Protein AF-A0A8G2BUP5-F1 (afdb_monomer_lite)

Radius of gyration: 12.75 Å; chains: 1; bounding box: 28×28×31 Å

Secondary structure (DSSP, 8-state):
-HHHHHHHHHHHHHGGG--GGG-SSHHHHHHHHT--HHHHHHHTTS-HHHHHHHHTTS-HHHHHHHHHHHHHHHHTSSS--HHHHHHHHHHHHHTT----HHHHHTT-

pLDDT: mean 86.07, std 10.76, range [40.16, 95.0]

Foldseek 3Di:
DLLLLLVVVLDVVQDPLFDLVPQPLSVVLCVVVVDDPVNNVVSVPPDNVVSLQVLLPDDPVNLVSSLSSSLRRQVSRPDRDPVSQVVSVVSCVSNVHPDHNVVVVVVD

Organism: NCBI:txid871327

Sequence (108 aa):
MAICRILLDVVNEVGEDVSLIRSRHYPALQEKAQLTDGDFYAASQVTVLASITLVKDIHYKLKMLMGLTVFELYSQCKQVTLQQRVTFGILMNAIDWPISFSEISTLS

Structure (mmCIF, N/CA/C/O backbone):
data_AF-A0A8G2BUP5-F1
#
_entry.id   AF-A0A8G2BUP5-F1
#
loop_
_atom_site.group_PDB
_atom_site.id
_atom_site.type_symbol
_atom_site.label_atom_id
_atom_site.label_alt_id
_atom_site.label_comp_id
_atom_site.label_asym_id
_atom_site.label_entity_id
_atom_site.label_seq_id
_atom_site.pdbx_PDB_ins_code
_atom_site.Cartn_x
_atom_site.Cartn_y
_atom_site.Cartn_z
_atom_site.occupancy
_atom_site.B_iso_or_equiv
_atom_site.auth_seq_id
_atom_site.auth_comp_id
_atom_site.auth_asym_id
_atom_site.auth_atom_id
_atom_site.pdbx_PDB_model_num
ATOM 1 N N . MET A 1 1 ? 4.982 3.558 -10.514 1.00 83.81 1 MET A N 1
ATOM 2 C CA . MET A 1 1 ? 3.546 3.588 -10.916 1.00 83.81 1 MET A CA 1
ATOM 3 C C . MET A 1 1 ? 2.584 2.782 -10.032 1.00 83.81 1 MET A C 1
ATOM 5 O O . MET A 1 1 ? 1.953 3.388 -9.178 1.00 83.81 1 MET A O 1
ATOM 9 N N . ALA A 1 2 ? 2.434 1.457 -10.192 1.00 91.56 2 ALA A N 1
ATOM 10 C CA . ALA A 1 2 ? 1.370 0.697 -9.504 1.00 91.56 2 ALA A CA 1
ATOM 11 C C . ALA A 1 2 ? 1.492 0.704 -7.964 1.00 91.56 2 ALA A C 1
ATOM 13 O O . ALA A 1 2 ? 0.508 0.926 -7.263 1.00 91.56 2 ALA A O 1
ATOM 14 N N . ILE A 1 3 ? 2.719 0.562 -7.446 1.00 92.94 3 ILE A N 1
ATOM 15 C CA . ILE A 1 3 ? 3.020 0.678 -6.007 1.00 92.94 3 ILE A CA 1
ATOM 16 C C . ILE A 1 3 ? 2.599 2.059 -5.480 1.00 92.94 3 ILE A C 1
ATOM 18 O O . ILE A 1 3 ? 1.890 2.144 -4.483 1.00 92.94 3 ILE A O 1
ATOM 22 N N . CYS A 1 4 ? 2.967 3.141 -6.178 1.00 94.19 4 CYS A N 1
ATOM 23 C CA . CYS A 1 4 ? 2.597 4.506 -5.793 1.00 94.19 4 CYS A CA 1
ATOM 24 C C . CYS A 1 4 ? 1.082 4.693 -5.722 1.00 94.19 4 CYS A C 1
ATOM 26 O O . CYS A 1 4 ? 0.604 5.339 -4.797 1.00 94.19 4 CYS A O 1
ATOM 28 N N . ARG A 1 5 ? 0.312 4.108 -6.652 1.00 95.00 5 ARG A N 1
ATOM 29 C CA . ARG A 1 5 ? -1.151 4.229 -6.622 1.00 95.00 5 ARG A CA 1
ATOM 30 C C . ARG A 1 5 ? -1.751 3.570 -5.384 1.00 95.00 5 ARG A C 1
ATOM 32 O O . ARG A 1 5 ? -2.642 4.153 -4.779 1.00 95.00 5 ARG A O 1
ATOM 39 N N . ILE A 1 6 ? -1.261 2.389 -5.010 1.00 94.31 6 ILE A N 1
ATOM 40 C CA . ILE A 1 6 ? -1.711 1.684 -3.802 1.00 94.31 6 ILE A CA 1
ATOM 41 C C . ILE A 1 6 ? -1.357 2.496 -2.555 1.00 94.31 6 ILE A C 1
ATOM 43 O O . ILE A 1 6 ? -2.215 2.713 -1.707 1.00 94.31 6 ILE A O 1
ATOM 47 N N . LEU A 1 7 ? -0.122 3.002 -2.467 1.00 93.69 7 LEU A N 1
ATOM 48 C CA . LEU A 1 7 ? 0.306 3.830 -1.338 1.00 93.69 7 LEU A CA 1
ATOM 49 C C . LEU A 1 7 ? -0.519 5.120 -1.222 1.00 93.69 7 LEU A C 1
ATOM 51 O O . LEU A 1 7 ? -0.906 5.483 -0.118 1.00 93.69 7 LEU A O 1
ATOM 55 N N . LEU A 1 8 ? -0.826 5.786 -2.341 1.00 92.94 8 LEU A N 1
ATOM 56 C CA . LEU A 1 8 ? -1.693 6.970 -2.352 1.00 92.94 8 LEU A CA 1
ATOM 57 C C . LEU A 1 8 ? -3.100 6.657 -1.861 1.00 92.94 8 LEU A C 1
ATOM 59 O O . LEU A 1 8 ? -3.664 7.444 -1.112 1.00 92.94 8 LEU A O 1
ATOM 63 N N . ASP A 1 9 ? -3.669 5.533 -2.287 1.00 92.50 9 ASP A N 1
ATOM 64 C CA . ASP A 1 9 ? -5.018 5.138 -1.888 1.00 92.50 9 ASP A CA 1
ATOM 65 C C . ASP A 1 9 ? -5.105 4.900 -0.380 1.00 92.50 9 ASP A C 1
ATOM 67 O O . ASP A 1 9 ? -5.976 5.458 0.282 1.00 92.50 9 ASP A O 1
ATOM 71 N N . VAL A 1 10 ? -4.124 4.179 0.171 1.00 91.31 10 VAL A N 1
ATOM 72 C CA . VAL A 1 10 ? -4.016 3.942 1.614 1.00 91.31 10 VAL A CA 1
ATOM 73 C C . VAL A 1 10 ? -3.838 5.256 2.366 1.00 91.31 10 VAL A C 1
ATOM 75 O O . VAL A 1 10 ? -4.562 5.489 3.325 1.00 91.31 10 VAL A O 1
ATOM 78 N N . VAL A 1 11 ? -2.923 6.134 1.933 1.00 90.50 11 VAL A N 1
ATOM 79 C CA . VAL A 1 11 ? -2.691 7.442 2.578 1.00 90.50 11 VAL A CA 1
ATOM 80 C C . VAL A 1 11 ? -3.948 8.319 2.543 1.00 90.50 11 VAL A C 1
ATOM 82 O O . VAL A 1 11 ? -4.285 8.947 3.543 1.00 90.50 11 VAL A O 1
ATOM 85 N N . ASN A 1 12 ? -4.679 8.325 1.428 1.00 89.44 12 ASN A N 1
ATOM 86 C CA . ASN A 1 12 ? -5.934 9.067 1.312 1.00 89.44 12 ASN A CA 1
ATOM 87 C C . ASN A 1 12 ? -7.046 8.482 2.200 1.00 89.44 12 ASN A C 1
ATOM 89 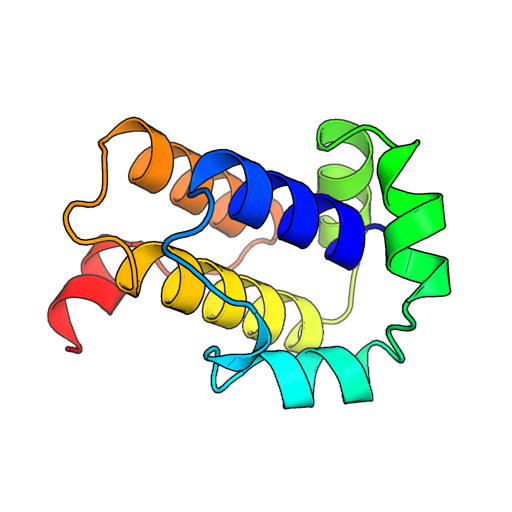O O . ASN A 1 12 ? -7.864 9.240 2.713 1.00 89.44 12 ASN A O 1
ATOM 93 N N . GLU A 1 13 ? -7.082 7.159 2.395 1.00 88.38 13 GLU A N 1
ATOM 94 C CA . GLU A 1 13 ? -8.033 6.492 3.295 1.00 88.38 13 GLU A CA 1
ATOM 95 C C . GLU A 1 13 ? -7.767 6.837 4.770 1.00 88.38 13 GLU A C 1
ATOM 97 O O . GLU A 1 13 ? -8.709 7.043 5.535 1.00 88.38 13 GLU A O 1
ATOM 102 N N . VAL A 1 14 ? -6.497 6.893 5.186 1.00 84.19 14 VAL A N 1
ATOM 103 C CA . VAL A 1 14 ? -6.110 7.142 6.589 1.00 84.19 14 VAL A CA 1
ATOM 104 C C . VAL A 1 14 ? -6.048 8.628 6.965 1.00 84.19 14 VAL A C 1
ATOM 106 O O . VAL A 1 14 ? -6.131 8.952 8.149 1.00 84.19 14 VAL A O 1
ATOM 109 N N . GLY A 1 15 ? -5.936 9.526 5.983 1.00 79.25 15 GLY A N 1
ATOM 110 C CA . GLY A 1 15 ? -5.932 10.976 6.185 1.00 79.25 15 GLY A CA 1
ATOM 111 C C . GLY A 1 15 ? -4.634 11.539 6.781 1.00 79.25 15 GLY A C 1
ATOM 112 O O . GLY A 1 15 ? -3.586 10.895 6.781 1.00 79.25 15 GLY A O 1
ATOM 113 N N . GLU A 1 16 ? -4.703 12.774 7.289 1.00 73.06 16 GLU A N 1
ATOM 114 C CA . GLU A 1 16 ? -3.539 13.573 7.730 1.00 73.06 16 GLU A CA 1
ATOM 115 C C . GLU A 1 16 ? -2.776 12.996 8.938 1.00 73.06 16 GLU A C 1
ATOM 117 O O . GLU A 1 16 ? -1.646 13.402 9.213 1.00 73.06 16 GLU A O 1
ATOM 122 N N . ASP A 1 17 ? -3.362 12.034 9.655 1.00 65.94 17 ASP A N 1
ATOM 123 C CA . ASP A 1 17 ? -2.766 11.437 10.857 1.00 65.94 17 ASP A CA 1
ATOM 124 C C . ASP A 1 17 ? -1.577 10.504 10.551 1.00 65.94 17 ASP A C 1
ATOM 126 O O . ASP A 1 17 ? -0.789 10.176 11.447 1.00 65.94 17 ASP A O 1
ATOM 130 N N . VAL A 1 18 ? -1.415 10.080 9.295 1.00 78.56 18 VAL A N 1
ATOM 131 C CA . VAL A 1 18 ? -0.435 9.067 8.891 1.00 78.56 18 VAL A CA 1
ATOM 132 C C . VAL A 1 18 ? 0.514 9.625 7.838 1.00 78.56 18 VAL A C 1
ATOM 134 O O . VAL A 1 18 ? 0.120 10.327 6.912 1.00 78.56 18 VAL A O 1
ATOM 137 N N . SER A 1 19 ? 1.799 9.280 7.952 1.00 81.88 19 SER A N 1
ATOM 138 C CA . SER A 1 19 ? 2.817 9.720 6.998 1.00 81.88 19 SER A CA 1
ATOM 139 C C . SER A 1 19 ? 3.648 8.551 6.482 1.00 81.88 19 SER A C 1
ATOM 141 O O . SER A 1 19 ? 4.185 7.762 7.262 1.00 81.88 19 SER A O 1
ATOM 143 N N . LEU A 1 20 ? 3.837 8.495 5.159 1.00 82.50 20 LEU A N 1
ATOM 144 C CA . LEU A 1 20 ? 4.776 7.576 4.500 1.00 82.50 20 LEU A CA 1
ATOM 145 C C . LEU A 1 20 ? 6.203 7.726 5.035 1.00 82.50 20 LEU A C 1
ATOM 147 O O . LEU A 1 20 ? 6.919 6.741 5.160 1.00 82.50 20 LEU A O 1
ATOM 151 N N . ILE A 1 21 ? 6.600 8.937 5.425 1.00 79.88 21 ILE A N 1
ATOM 152 C CA . ILE A 1 21 ? 7.946 9.219 5.941 1.00 79.88 21 ILE A CA 1
ATOM 153 C C . ILE A 1 21 ? 8.160 8.572 7.321 1.00 79.88 21 ILE A C 1
ATOM 155 O O . ILE A 1 21 ? 9.290 8.284 7.705 1.00 79.88 21 ILE A O 1
ATOM 159 N N . ARG A 1 22 ? 7.081 8.300 8.069 1.00 81.94 22 ARG A N 1
ATOM 160 C CA . ARG A 1 22 ? 7.144 7.597 9.360 1.00 81.94 22 ARG A CA 1
ATOM 161 C C . ARG A 1 22 ? 7.228 6.073 9.212 1.00 81.94 22 ARG A C 1
ATOM 163 O O . ARG A 1 22 ? 7.527 5.400 10.196 1.00 81.94 22 ARG A O 1
ATOM 170 N N . SER A 1 23 ? 6.985 5.525 8.017 1.00 88.00 23 SER A N 1
ATOM 171 C CA . SER A 1 23 ? 7.177 4.097 7.740 1.00 88.00 23 SER A CA 1
ATOM 172 C C . SER A 1 23 ? 8.669 3.766 7.706 1.00 88.00 23 SER A C 1
ATOM 174 O O . SER A 1 23 ? 9.444 4.395 6.987 1.00 88.00 23 SER A O 1
ATOM 176 N N . ARG A 1 24 ? 9.080 2.738 8.457 1.00 89.19 24 ARG A N 1
ATOM 177 C CA . ARG A 1 24 ? 10.475 2.270 8.484 1.00 89.19 24 ARG A CA 1
ATOM 178 C C . ARG A 1 24 ? 10.839 1.543 7.193 1.00 89.19 24 ARG A C 1
ATOM 180 O O . ARG A 1 24 ? 12.002 1.536 6.798 1.00 89.19 24 ARG A O 1
ATOM 187 N N . HIS A 1 25 ? 9.850 0.941 6.534 1.00 91.94 25 HIS A N 1
ATOM 188 C CA . HIS A 1 25 ? 10.050 0.159 5.315 1.00 91.94 25 HIS A CA 1
ATOM 189 C C . HIS A 1 25 ? 9.910 0.986 4.033 1.00 91.94 25 HIS A C 1
ATOM 191 O O . HIS A 1 25 ? 10.437 0.578 2.994 1.00 91.94 25 HIS A O 1
ATOM 197 N N . TYR A 1 26 ? 9.268 2.159 4.095 1.00 92.69 26 TYR A N 1
ATOM 198 C CA . TYR A 1 26 ? 9.080 3.016 2.925 1.00 92.69 26 TYR A CA 1
ATOM 199 C C . TYR A 1 26 ? 10.397 3.458 2.261 1.00 92.69 26 TYR A C 1
ATOM 201 O O . TYR A 1 26 ? 10.482 3.311 1.044 1.00 92.69 26 TYR A O 1
ATOM 209 N N . PRO A 1 27 ? 11.461 3.887 2.976 1.00 92.81 27 PRO A N 1
ATOM 210 C CA . PRO A 1 27 ? 12.729 4.241 2.328 1.00 92.81 27 PRO A CA 1
ATOM 211 C C . PRO A 1 27 ? 13.342 3.085 1.523 1.00 92.81 27 PRO A C 1
ATOM 213 O O . PRO A 1 27 ? 13.790 3.272 0.395 1.00 92.81 27 PRO A O 1
ATOM 216 N N . ALA A 1 28 ? 13.292 1.861 2.059 1.00 93.62 28 ALA A N 1
ATOM 217 C CA . ALA A 1 28 ? 13.793 0.674 1.366 1.00 93.62 28 ALA A CA 1
ATOM 218 C C . ALA A 1 28 ? 12.925 0.297 0.152 1.00 93.62 28 ALA A C 1
ATOM 220 O O . ALA A 1 28 ? 13.442 -0.190 -0.856 1.00 93.62 28 ALA A O 1
ATOM 221 N N . LEU A 1 29 ? 11.607 0.505 0.239 1.00 93.44 29 LEU A N 1
ATOM 222 C CA . LEU A 1 29 ? 10.688 0.335 -0.885 1.00 93.44 29 LEU A CA 1
ATOM 223 C C . LEU A 1 29 ? 10.960 1.372 -1.979 1.00 93.44 29 LEU A C 1
ATOM 225 O O . LEU A 1 29 ? 11.069 1.003 -3.147 1.00 93.44 29 LEU A O 1
ATOM 229 N N . GLN A 1 30 ? 11.103 2.641 -1.594 1.00 93.62 30 GLN A N 1
ATOM 230 C CA . GLN A 1 30 ? 11.383 3.763 -2.482 1.00 93.62 30 GLN A CA 1
ATOM 231 C C . GLN A 1 30 ? 12.681 3.541 -3.254 1.00 93.62 30 GLN A C 1
ATOM 233 O O . GLN A 1 30 ? 12.676 3.628 -4.477 1.00 93.62 30 GLN A O 1
ATOM 238 N N . GLU A 1 31 ? 13.765 3.187 -2.562 1.00 93.38 31 GLU A N 1
ATOM 239 C CA . GLU A 1 31 ? 15.060 2.913 -3.187 1.00 93.38 31 GLU A CA 1
ATOM 240 C C . GLU A 1 31 ? 14.968 1.737 -4.171 1.00 93.38 31 GLU A C 1
ATOM 242 O O . GLU A 1 31 ? 15.412 1.826 -5.315 1.00 93.38 31 GLU A O 1
ATOM 247 N N . LYS A 1 32 ? 14.348 0.624 -3.757 1.00 93.31 32 LYS A N 1
ATOM 248 C CA . LYS A 1 32 ? 14.306 -0.597 -4.576 1.00 93.31 32 LYS A CA 1
ATOM 249 C C . LYS A 1 32 ? 13.392 -0.508 -5.779 1.00 93.31 32 LYS A C 1
ATOM 251 O O . LYS A 1 32 ? 13.695 -1.124 -6.798 1.00 93.31 32 LYS A O 1
ATOM 256 N N . ALA A 1 33 ? 12.274 0.191 -5.647 1.00 91.50 33 ALA A N 1
ATOM 257 C CA . ALA A 1 33 ? 11.361 0.428 -6.753 1.00 91.50 33 ALA A CA 1
ATOM 258 C C . ALA A 1 33 ? 11.692 1.719 -7.522 1.00 91.50 33 ALA A C 1
ATOM 260 O O . ALA A 1 33 ? 10.983 2.024 -8.475 1.00 91.50 33 ALA A O 1
ATOM 261 N N . GLN A 1 34 ? 12.755 2.439 -7.131 1.00 92.19 34 GLN A N 1
ATOM 262 C CA . GLN A 1 34 ? 13.188 3.713 -7.717 1.00 92.19 34 GLN A CA 1
ATOM 263 C C . GLN A 1 34 ? 12.040 4.731 -7.809 1.00 92.19 34 GLN A C 1
ATOM 265 O O . GLN A 1 34 ? 11.858 5.388 -8.829 1.00 92.19 34 GLN A O 1
ATOM 270 N N . LEU A 1 35 ? 11.231 4.823 -6.748 1.00 91.81 35 LEU A N 1
ATOM 271 C CA . LEU A 1 35 ? 10.028 5.654 -6.749 1.00 91.81 35 LEU A CA 1
ATOM 272 C C . LEU A 1 35 ? 10.391 7.136 -6.656 1.00 91.81 35 LEU A C 1
ATOM 274 O O . LEU A 1 35 ? 11.115 7.557 -5.749 1.00 91.81 35 LEU A O 1
ATOM 278 N N . THR A 1 36 ? 9.814 7.926 -7.554 1.00 91.50 36 THR A N 1
ATOM 279 C CA . THR A 1 36 ? 9.971 9.382 -7.605 1.00 91.50 36 THR A CA 1
ATOM 280 C C . THR A 1 36 ? 8.650 10.096 -7.330 1.00 91.50 36 THR A C 1
ATOM 282 O O . THR A 1 36 ? 7.576 9.519 -7.499 1.00 91.50 36 THR A O 1
ATOM 285 N N . ASP A 1 37 ? 8.694 11.383 -6.980 1.00 87.81 37 ASP A N 1
ATOM 286 C CA . ASP A 1 37 ? 7.476 12.200 -6.837 1.00 87.81 37 ASP A CA 1
ATOM 287 C C . ASP A 1 37 ? 6.662 12.256 -8.146 1.00 87.81 37 ASP A C 1
ATOM 289 O O . ASP A 1 37 ? 5.429 12.297 -8.129 1.00 87.81 37 ASP A O 1
ATOM 293 N N . GLY A 1 38 ? 7.340 12.168 -9.298 1.00 90.25 38 GLY A N 1
ATOM 294 C CA . GLY A 1 38 ? 6.702 12.061 -10.610 1.00 90.25 38 GLY A CA 1
ATOM 295 C C . GLY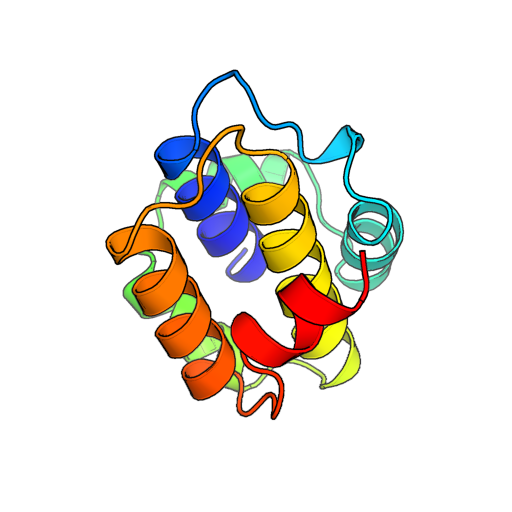 A 1 38 ? 5.873 10.783 -10.774 1.00 90.25 38 GLY A C 1
ATOM 296 O O . GLY A 1 38 ? 4.788 10.830 -11.356 1.00 90.25 38 GLY A O 1
ATOM 297 N N . ASP A 1 39 ? 6.323 9.658 -10.204 1.00 91.81 39 ASP A N 1
ATOM 298 C CA . ASP A 1 39 ? 5.554 8.409 -10.196 1.00 91.81 39 ASP A CA 1
ATOM 299 C C . ASP A 1 39 ? 4.267 8.538 -9.386 1.00 91.81 39 ASP A C 1
ATOM 301 O O . ASP A 1 39 ? 3.236 7.995 -9.782 1.00 91.81 39 ASP A O 1
ATOM 305 N N . PHE A 1 40 ? 4.311 9.251 -8.257 1.00 89.88 40 PHE A N 1
ATOM 306 C CA . PHE A 1 40 ? 3.127 9.524 -7.444 1.00 89.88 40 PHE A CA 1
ATOM 307 C C . PHE A 1 40 ? 2.134 10.409 -8.198 1.00 89.88 40 PHE A C 1
ATOM 309 O O . PHE A 1 40 ? 0.943 10.090 -8.251 1.00 89.88 40 PHE A O 1
ATOM 316 N N . TYR A 1 41 ? 2.617 11.462 -8.861 1.00 90.44 41 TYR A N 1
ATOM 317 C CA . TYR A 1 41 ? 1.770 12.313 -9.692 1.00 90.44 41 TYR A CA 1
ATOM 318 C C . TYR A 1 41 ? 1.086 11.518 -10.808 1.00 90.44 41 TYR A C 1
ATOM 320 O O . TYR A 1 41 ? -0.139 11.540 -10.925 1.00 90.44 41 TYR A O 1
ATOM 328 N N . ALA A 1 42 ? 1.845 10.749 -11.588 1.00 89.88 42 ALA A N 1
ATOM 329 C CA . ALA A 1 42 ? 1.272 9.963 -12.672 1.00 89.88 42 ALA A CA 1
ATOM 330 C C . ALA A 1 42 ? 0.354 8.835 -12.147 1.00 89.88 42 ALA A C 1
ATOM 332 O O . ALA A 1 42 ? -0.616 8.464 -12.806 1.00 89.88 42 ALA A O 1
ATOM 333 N N . ALA A 1 43 ? 0.606 8.311 -10.941 1.00 92.06 43 ALA A N 1
ATOM 334 C CA . ALA A 1 43 ? -0.186 7.240 -10.347 1.00 92.06 43 ALA A CA 1
ATOM 335 C C . ALA A 1 43 ? -1.561 7.732 -9.887 1.00 92.06 43 ALA A C 1
ATOM 337 O O . ALA A 1 43 ? -2.499 6.941 -9.851 1.00 92.06 43 ALA A O 1
ATOM 338 N N . SER A 1 44 ? -1.714 9.030 -9.601 1.00 90.00 44 SER A N 1
ATOM 339 C CA . SER A 1 44 ? -3.011 9.634 -9.264 1.00 90.00 44 SER A CA 1
ATOM 340 C C . SER A 1 44 ? -4.073 9.435 -10.355 1.00 90.00 44 SER A C 1
ATOM 342 O O . SER A 1 44 ? -5.257 9.359 -10.038 1.00 90.00 44 SER A O 1
ATOM 344 N N . GLN A 1 45 ? -3.644 9.279 -11.613 1.00 88.75 45 GLN A N 1
ATOM 345 C CA . GLN A 1 45 ? -4.502 9.128 -12.792 1.00 88.75 45 GLN A CA 1
ATOM 346 C C . GLN A 1 45 ? -4.866 7.667 -13.107 1.00 88.75 45 GLN A C 1
ATOM 348 O O . GLN A 1 45 ? -5.616 7.399 -14.043 1.00 88.75 45 GLN A O 1
ATOM 353 N N . VAL A 1 46 ? -4.326 6.707 -12.351 1.00 90.75 46 VAL A N 1
ATOM 354 C CA . VAL A 1 46 ? -4.537 5.269 -12.566 1.00 90.75 46 VAL A CA 1
ATOM 355 C C . VAL A 1 46 ? -5.519 4.733 -11.527 1.00 90.75 46 VAL A C 1
ATOM 357 O O . VAL A 1 46 ? -5.556 5.192 -10.387 1.00 90.75 46 VAL A O 1
ATOM 360 N N . THR A 1 47 ? -6.324 3.734 -11.888 1.00 91.25 47 THR A N 1
ATOM 361 C CA . THR A 1 47 ? -7.223 3.088 -10.924 1.00 91.25 47 THR A CA 1
ATOM 362 C C . THR A 1 47 ? -6.445 2.166 -9.980 1.00 91.25 47 THR A C 1
ATOM 364 O O . THR A 1 47 ? -5.454 1.533 -10.366 1.00 91.25 47 THR A O 1
ATOM 367 N N . VAL A 1 48 ? -6.911 2.039 -8.731 1.00 91.31 48 VAL A N 1
ATOM 368 C CA . VAL A 1 48 ? -6.346 1.058 -7.787 1.00 91.31 48 VAL A CA 1
ATOM 369 C C . VAL A 1 48 ? -6.475 -0.360 -8.326 1.00 91.31 48 VAL A C 1
ATOM 371 O O . VAL A 1 48 ? -5.515 -1.116 -8.249 1.00 91.31 48 VAL A O 1
ATOM 374 N N . LEU A 1 49 ? -7.611 -0.713 -8.933 1.00 90.31 49 LEU A N 1
ATOM 375 C C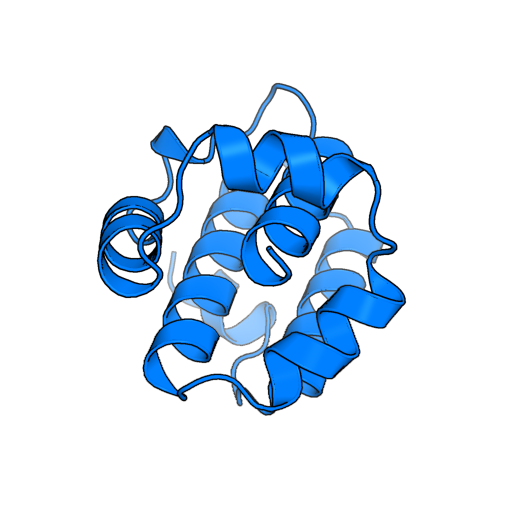A . LEU A 1 49 ? -7.842 -2.066 -9.444 1.00 90.31 49 LEU A CA 1
ATOM 376 C C . LEU A 1 49 ? -6.832 -2.457 -10.531 1.00 90.31 49 LEU A C 1
ATOM 378 O O . LEU A 1 49 ? -6.267 -3.544 -10.467 1.00 90.31 49 LEU A O 1
ATOM 382 N N . ALA A 1 50 ? -6.544 -1.557 -11.477 1.00 90.56 50 ALA A N 1
ATOM 383 C CA . ALA A 1 50 ? -5.506 -1.793 -12.483 1.00 90.56 50 ALA A CA 1
ATOM 384 C C . ALA A 1 50 ? -4.100 -1.852 -11.864 1.00 90.56 50 ALA A C 1
ATOM 386 O O . ALA A 1 50 ? -3.216 -2.530 -12.372 1.00 90.56 50 ALA A O 1
ATOM 387 N N . SER A 1 51 ? -3.874 -1.155 -10.751 1.00 92.69 51 SER A N 1
ATOM 388 C CA . SER A 1 51 ? -2.592 -1.212 -10.046 1.00 92.69 51 SER A CA 1
ATOM 389 C C . SER A 1 51 ? -2.423 -2.526 -9.285 1.00 92.69 51 SER A C 1
ATOM 391 O O . SER A 1 51 ? -1.333 -3.089 -9.296 1.00 92.69 51 SER A O 1
ATOM 393 N N . ILE A 1 52 ? -3.500 -3.046 -8.688 1.00 89.75 52 ILE A N 1
ATOM 394 C CA . ILE A 1 52 ? -3.524 -4.335 -7.986 1.00 89.75 52 ILE A CA 1
ATOM 395 C C . ILE A 1 52 ? -3.138 -5.482 -8.929 1.00 89.75 52 ILE A C 1
ATOM 397 O O . ILE A 1 52 ? -2.330 -6.332 -8.559 1.00 89.75 52 ILE A O 1
ATOM 401 N N . THR A 1 53 ? -3.656 -5.492 -10.161 1.00 88.44 53 THR A N 1
ATOM 402 C CA . THR A 1 53 ? -3.298 -6.534 -11.137 1.00 88.44 53 THR A CA 1
ATOM 403 C C . THR A 1 53 ? -1.820 -6.476 -11.519 1.00 88.44 53 THR A C 1
ATOM 405 O O . THR A 1 53 ? -1.188 -7.516 -11.645 1.00 88.44 53 THR A O 1
ATOM 408 N N . LEU A 1 54 ? -1.242 -5.277 -11.627 1.00 90.44 54 LEU A N 1
ATOM 409 C CA . LEU A 1 54 ? 0.172 -5.095 -11.962 1.00 90.44 54 LEU A CA 1
ATOM 410 C C . LEU A 1 54 ? 1.115 -5.460 -10.808 1.00 90.44 54 LEU A C 1
ATOM 412 O O . LEU A 1 54 ? 2.183 -6.018 -11.047 1.00 90.44 54 LEU A O 1
ATOM 416 N N . VAL A 1 55 ? 0.748 -5.172 -9.553 1.00 90.19 55 VAL A N 1
ATOM 417 C CA . VAL A 1 55 ? 1.590 -5.539 -8.395 1.00 90.19 55 VAL A CA 1
ATOM 418 C C . VAL A 1 55 ? 1.584 -7.035 -8.096 1.00 90.19 55 VAL A C 1
ATOM 420 O O . VAL A 1 55 ? 2.440 -7.507 -7.348 1.00 90.19 55 VAL A O 1
ATOM 423 N N . LYS A 1 56 ? 0.675 -7.806 -8.697 1.00 88.50 56 LYS A N 1
ATOM 424 C CA . LYS A 1 56 ? 0.707 -9.265 -8.598 1.00 88.50 56 LYS A CA 1
ATOM 425 C C . LYS A 1 56 ? 1.951 -9.865 -9.256 1.00 88.50 56 LYS A C 1
ATOM 427 O O . LYS A 1 56 ? 2.466 -10.860 -8.756 1.00 88.50 56 LYS A O 1
ATOM 432 N N . ASP A 1 57 ? 2.493 -9.233 -10.291 1.00 88.12 57 ASP A N 1
ATOM 433 C C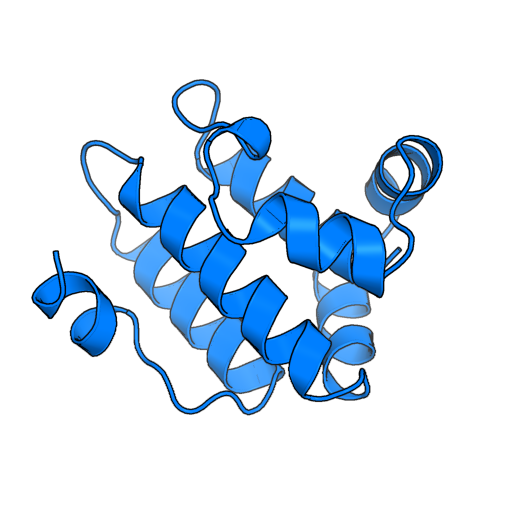A . ASP A 1 57 ? 3.619 -9.786 -11.057 1.00 88.12 57 ASP A CA 1
ATOM 434 C C . ASP A 1 57 ? 4.973 -9.145 -10.707 1.00 88.12 57 ASP A C 1
ATOM 436 O O . ASP A 1 57 ? 6.000 -9.470 -11.304 1.00 88.12 57 ASP A O 1
ATOM 440 N N . ILE A 1 58 ? 5.019 -8.244 -9.717 1.00 90.38 58 ILE A N 1
ATOM 441 C CA . ILE A 1 58 ? 6.284 -7.621 -9.302 1.00 90.38 58 ILE A CA 1
ATOM 442 C C . ILE A 1 58 ? 7.130 -8.569 -8.451 1.00 90.38 58 ILE A C 1
ATOM 444 O O . ILE A 1 58 ? 6.650 -9.507 -7.810 1.00 90.38 58 ILE A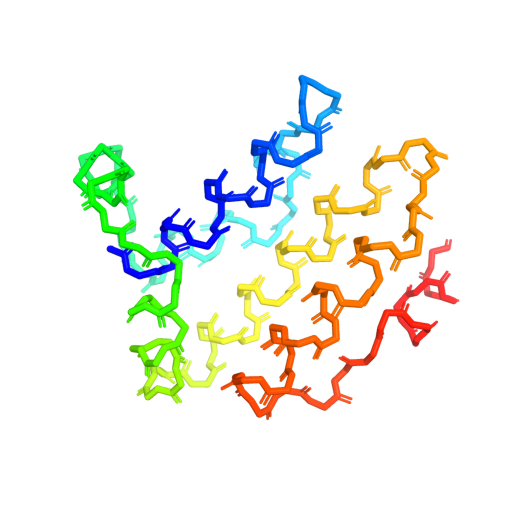 O 1
ATOM 448 N N . HIS A 1 59 ? 8.421 -8.255 -8.386 1.00 91.81 59 HIS A N 1
ATOM 449 C CA . HIS A 1 59 ? 9.402 -9.003 -7.614 1.00 91.81 59 HIS A CA 1
ATOM 450 C C . HIS A 1 59 ? 8.973 -9.191 -6.145 1.00 91.81 59 HIS A C 1
ATOM 452 O O . HIS A 1 59 ? 8.594 -8.230 -5.471 1.00 91.81 59 HIS A O 1
ATOM 458 N N . TYR A 1 60 ? 9.118 -10.411 -5.614 1.00 88.62 60 TYR A N 1
ATOM 459 C CA . TYR A 1 60 ? 8.655 -10.799 -4.269 1.00 88.62 60 TYR A CA 1
ATOM 460 C C . TYR A 1 60 ? 9.113 -9.839 -3.157 1.00 88.62 60 TYR A C 1
ATOM 462 O O . TYR A 1 60 ? 8.354 -9.503 -2.253 1.00 88.62 60 TYR A O 1
ATOM 470 N N . LYS A 1 61 ? 10.348 -9.333 -3.246 1.00 90.12 61 LYS A N 1
ATOM 471 C CA . LYS A 1 61 ? 10.893 -8.375 -2.272 1.00 90.12 61 LYS A CA 1
ATOM 472 C C . LYS A 1 61 ? 10.142 -7.038 -2.254 1.00 90.12 61 LYS A C 1
ATOM 474 O O . LYS A 1 61 ? 10.021 -6.436 -1.194 1.00 90.12 61 LYS A O 1
ATOM 479 N N . LEU A 1 62 ? 9.648 -6.578 -3.405 1.00 92.44 62 LEU A N 1
ATOM 480 C CA . LEU A 1 62 ? 8.850 -5.354 -3.498 1.00 92.44 62 LEU A CA 1
ATOM 481 C C . LEU A 1 62 ? 7.445 -5.575 -2.942 1.00 92.44 62 LEU A C 1
ATOM 483 O O . LEU A 1 62 ? 6.965 -4.728 -2.199 1.00 92.44 62 LEU A O 1
ATOM 487 N N . LYS A 1 63 ? 6.832 -6.734 -3.224 1.00 92.88 63 LYS A N 1
ATOM 488 C CA . LYS A 1 63 ? 5.551 -7.141 -2.621 1.00 92.88 63 LYS A CA 1
ATOM 489 C C . LYS A 1 63 ? 5.622 -7.117 -1.096 1.00 92.88 63 LYS A C 1
ATOM 491 O O . LYS A 1 63 ? 4.798 -6.478 -0.452 1.00 92.88 63 LYS A O 1
ATOM 496 N N . MET A 1 64 ? 6.658 -7.744 -0.537 1.00 91.00 64 MET A N 1
ATOM 497 C CA . MET A 1 64 ? 6.914 -7.762 0.903 1.00 91.00 64 MET A CA 1
ATOM 498 C C . MET A 1 64 ? 7.034 -6.354 1.486 1.00 91.00 64 MET A C 1
ATOM 500 O O . MET A 1 64 ? 6.339 -6.020 2.440 1.00 91.00 64 MET A O 1
ATOM 504 N N . LEU A 1 65 ? 7.919 -5.528 0.917 1.00 92.81 65 LEU A N 1
ATOM 505 C CA . LEU A 1 65 ? 8.154 -4.170 1.407 1.00 92.81 65 LEU A CA 1
ATOM 506 C C . LEU A 1 65 ? 6.892 -3.312 1.311 1.00 92.81 65 LEU A C 1
ATOM 508 O O . LEU A 1 65 ? 6.590 -2.583 2.245 1.00 92.81 65 LEU A O 1
ATOM 512 N N . MET A 1 66 ? 6.125 -3.451 0.231 1.00 93.44 66 MET A N 1
ATOM 513 C CA . MET A 1 66 ? 4.843 -2.774 0.074 1.00 93.44 66 MET A CA 1
ATOM 514 C C . MET A 1 66 ? 3.838 -3.204 1.148 1.00 93.44 66 MET A C 1
ATOM 516 O O . MET A 1 66 ? 3.240 -2.341 1.783 1.00 93.44 66 MET A O 1
ATOM 520 N N . GLY A 1 67 ? 3.688 -4.509 1.398 1.00 92.19 67 GLY A N 1
ATOM 521 C CA . GLY A 1 67 ? 2.811 -5.019 2.456 1.00 92.19 67 GLY A CA 1
ATOM 522 C C . GLY A 1 67 ? 3.198 -4.501 3.846 1.00 92.19 67 GLY A C 1
ATOM 523 O O . GLY A 1 67 ? 2.335 -4.053 4.598 1.00 92.19 67 GLY A O 1
ATOM 524 N N . LEU A 1 68 ? 4.497 -4.480 4.164 1.00 91.50 68 LEU A N 1
ATOM 525 C CA . LEU A 1 68 ? 5.013 -3.936 5.427 1.00 91.50 68 LEU A CA 1
ATOM 526 C C . LEU A 1 68 ? 4.788 -2.425 5.545 1.00 91.50 68 LEU A C 1
ATOM 528 O O . LEU A 1 68 ? 4.354 -1.958 6.594 1.00 91.50 68 LEU A O 1
ATOM 532 N N . THR A 1 69 ? 5.026 -1.661 4.476 1.00 92.75 69 THR A N 1
ATOM 533 C CA . THR A 1 69 ? 4.746 -0.220 4.460 1.00 92.75 69 THR A CA 1
ATOM 534 C C . THR A 1 69 ? 3.263 0.053 4.693 1.00 92.75 69 THR A C 1
ATOM 536 O O . THR A 1 69 ? 2.935 0.878 5.537 1.00 92.75 69 THR A O 1
ATOM 539 N N . VAL A 1 70 ? 2.354 -0.652 4.011 1.00 92.12 70 VAL A N 1
ATOM 540 C CA . VAL A 1 70 ? 0.904 -0.467 4.208 1.00 92.12 70 VAL A CA 1
ATOM 541 C C . VAL A 1 70 ? 0.476 -0.852 5.624 1.00 92.12 70 VAL A C 1
ATOM 543 O O . VAL A 1 70 ? -0.322 -0.143 6.234 1.00 92.12 70 VAL A O 1
ATOM 546 N N . PHE A 1 71 ? 1.043 -1.922 6.184 1.00 89.81 71 PHE A N 1
ATOM 547 C CA . PHE A 1 71 ? 0.812 -2.265 7.583 1.00 89.81 71 PHE A CA 1
ATOM 548 C C . PHE A 1 71 ? 1.220 -1.123 8.525 1.00 89.81 71 PHE A C 1
ATOM 550 O O . PHE A 1 71 ? 0.430 -0.727 9.378 1.00 89.81 71 PHE A O 1
ATOM 557 N N . GLU A 1 72 ? 2.421 -0.564 8.349 1.00 89.56 72 GLU A N 1
ATOM 558 C CA . GLU A 1 72 ? 2.919 0.536 9.180 1.00 89.56 72 GLU A CA 1
ATOM 559 C C . GLU A 1 72 ? 2.086 1.813 9.048 1.00 89.56 72 GLU A C 1
ATOM 561 O O . GLU A 1 72 ? 2.020 2.606 9.987 1.00 89.56 72 GLU A O 1
ATOM 566 N N . LEU A 1 73 ? 1.465 2.039 7.889 1.00 90.31 73 LEU A N 1
ATOM 567 C CA . LEU A 1 73 ? 0.532 3.147 7.700 1.00 90.31 73 LEU A CA 1
ATOM 568 C C . LEU A 1 73 ? -0.729 2.924 8.541 1.00 90.31 73 LEU A C 1
ATOM 570 O O . LEU A 1 73 ? -1.107 3.796 9.317 1.00 90.31 73 LEU A O 1
ATOM 574 N N . TYR A 1 74 ? -1.337 1.739 8.471 1.00 88.69 74 TYR A N 1
ATOM 575 C CA . TYR A 1 74 ? -2.510 1.434 9.292 1.00 88.69 74 TYR A CA 1
ATOM 576 C C . TYR A 1 74 ? -2.193 1.359 10.791 1.00 88.69 74 TYR A C 1
ATOM 578 O O . TYR A 1 74 ? -3.017 1.772 11.601 1.00 88.69 74 TYR A O 1
ATOM 586 N N . SER A 1 75 ? -1.004 0.902 11.195 1.00 85.44 75 SER A N 1
ATOM 587 C CA . SER A 1 75 ? -0.614 0.870 12.612 1.00 85.44 75 SER A CA 1
ATOM 588 C C . SER A 1 75 ? -0.413 2.264 13.215 1.00 85.44 75 SER A C 1
ATOM 590 O O . SER A 1 75 ? -0.405 2.404 14.434 1.00 85.44 75 SER A O 1
ATOM 592 N N . GLN A 1 76 ? -0.221 3.297 12.386 1.00 86.50 76 GLN A N 1
ATOM 593 C CA . GLN A 1 76 ? -0.177 4.690 12.843 1.00 86.50 76 GLN A CA 1
ATOM 594 C C . GLN A 1 76 ? -1.572 5.249 13.160 1.00 86.50 76 GLN A C 1
ATOM 596 O O . GLN A 1 76 ? -1.675 6.244 13.878 1.00 86.50 76 GLN A O 1
ATOM 601 N N . CYS A 1 77 ? -2.649 4.634 12.660 1.00 83.94 77 CYS A N 1
ATOM 602 C CA . CYS A 1 77 ? -4.006 5.063 12.974 1.00 83.94 77 CYS A CA 1
ATOM 603 C C . CYS A 1 77 ? -4.323 4.810 14.455 1.00 83.94 77 CYS A C 1
ATOM 605 O O . CYS A 1 77 ? -4.112 3.711 14.966 1.00 83.94 77 CYS A O 1
ATOM 607 N N . LYS A 1 78 ? -4.928 5.794 15.135 1.00 81.44 78 LYS A N 1
ATOM 608 C CA . LYS A 1 78 ? -5.372 5.648 16.539 1.00 81.44 78 LYS A CA 1
ATOM 609 C C . LYS A 1 78 ? -6.328 4.470 16.734 1.00 81.44 78 LYS A C 1
ATOM 611 O O . LYS A 1 78 ? -6.316 3.824 17.777 1.00 81.44 78 LYS A O 1
ATOM 616 N N . GLN A 1 79 ? -7.167 4.209 15.735 1.00 83.06 79 GLN A N 1
ATOM 617 C CA . GLN A 1 79 ? -8.073 3.073 15.707 1.00 83.06 79 GLN A CA 1
ATOM 618 C C . GLN A 1 79 ? -8.186 2.553 14.276 1.00 83.06 79 GLN A C 1
ATOM 620 O O . GLN A 1 79 ? -8.584 3.288 13.376 1.00 83.06 79 GLN A O 1
ATOM 625 N N . VAL A 1 80 ? -7.860 1.275 14.082 1.00 84.50 80 VAL A N 1
ATOM 626 C CA . VAL A 1 80 ? -7.957 0.617 12.774 1.00 84.50 80 VAL A CA 1
ATOM 627 C C . VAL A 1 80 ? -9.369 0.083 12.574 1.00 84.50 80 VAL A C 1
ATOM 629 O O . VAL A 1 80 ? -9.826 -0.782 13.334 1.00 84.50 80 VAL A O 1
ATOM 632 N N . THR A 1 81 ? -10.052 0.588 11.549 1.00 87.00 81 THR A N 1
ATOM 633 C CA . THR A 1 81 ? -11.435 0.226 11.223 1.00 87.00 81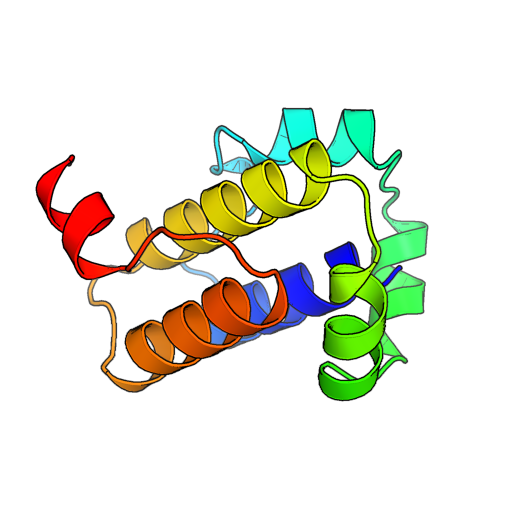 THR A CA 1
ATOM 634 C C . THR A 1 81 ? -11.525 -1.186 10.638 1.00 87.00 81 THR A C 1
ATOM 636 O O . THR A 1 81 ? -10.538 -1.766 10.178 1.00 87.00 81 THR A O 1
ATOM 639 N N . LEU A 1 82 ? -12.730 -1.766 10.631 1.00 86.44 82 LEU A N 1
ATOM 640 C CA . LEU A 1 82 ? -12.961 -3.053 9.968 1.00 86.44 82 LEU A CA 1
ATOM 641 C C . LEU A 1 82 ? -12.654 -2.972 8.466 1.00 86.44 82 LEU A C 1
ATOM 643 O O . LEU A 1 82 ? -12.051 -3.892 7.919 1.00 86.44 82 LEU A O 1
ATOM 647 N N . GLN A 1 83 ? -13.027 -1.862 7.823 1.00 87.75 83 GLN A N 1
ATOM 648 C CA . GLN A 1 83 ? -12.766 -1.629 6.406 1.00 87.75 83 GLN A CA 1
ATOM 649 C C . GLN A 1 83 ? -11.266 -1.689 6.106 1.00 87.75 83 GLN A C 1
ATOM 651 O O . GLN A 1 83 ? -10.872 -2.462 5.245 1.00 87.75 83 GLN A O 1
ATOM 656 N N . GLN A 1 84 ? -10.427 -1.000 6.882 1.00 87.88 84 GLN A N 1
ATOM 657 C CA . GLN A 1 84 ? -8.969 -1.014 6.700 1.00 87.88 84 GLN A CA 1
ATOM 658 C C . GLN A 1 84 ? -8.371 -2.418 6.866 1.00 87.88 84 GLN A C 1
ATOM 660 O O . GLN A 1 84 ? -7.500 -2.825 6.100 1.00 87.88 84 GLN A O 1
ATOM 665 N N . ARG A 1 85 ? -8.874 -3.211 7.824 1.00 88.44 85 ARG A N 1
ATOM 666 C CA . ARG A 1 85 ? -8.443 -4.612 8.004 1.00 88.44 85 ARG A CA 1
ATOM 667 C C . ARG A 1 85 ? -8.797 -5.477 6.796 1.00 88.44 85 ARG A C 1
ATOM 669 O O . ARG A 1 85 ? -7.990 -6.308 6.384 1.00 88.44 85 ARG A O 1
ATOM 676 N N . VAL A 1 86 ? -9.988 -5.280 6.231 1.00 89.00 86 VAL A N 1
ATOM 677 C CA . VAL A 1 86 ? -10.437 -5.986 5.023 1.00 89.00 86 VAL A CA 1
ATOM 678 C C . VAL A 1 86 ? -9.632 -5.535 3.804 1.00 89.00 86 VAL A C 1
ATOM 680 O O . VAL A 1 86 ? -9.127 -6.389 3.080 1.00 89.00 86 VAL A O 1
ATOM 683 N N . THR A 1 87 ? -9.440 -4.227 3.612 1.00 90.81 87 THR A N 1
ATOM 684 C CA . THR A 1 87 ? -8.617 -3.652 2.536 1.00 90.81 87 THR A CA 1
ATOM 685 C C . THR A 1 87 ? -7.193 -4.198 2.586 1.00 90.81 87 THR A C 1
ATOM 687 O O . THR A 1 87 ? -6.679 -4.670 1.571 1.00 90.81 87 THR A O 1
ATOM 690 N N . PHE A 1 88 ? -6.582 -4.236 3.775 1.00 91.00 88 PHE A N 1
ATOM 691 C CA . PHE A 1 88 ? -5.279 -4.862 3.975 1.00 91.00 88 PHE A CA 1
ATOM 692 C C . PHE A 1 88 ? -5.296 -6.336 3.560 1.00 91.00 88 PHE A C 1
ATOM 694 O O . PHE A 1 88 ? -4.469 -6.754 2.758 1.00 91.00 88 PHE A O 1
ATOM 701 N N . GLY A 1 89 ? -6.265 -7.123 4.039 1.00 90.00 89 GLY A N 1
ATOM 702 C CA . GLY A 1 89 ? -6.388 -8.537 3.675 1.00 90.00 89 GLY A CA 1
ATOM 703 C C . GLY A 1 89 ? -6.528 -8.770 2.165 1.00 90.00 89 GLY A C 1
ATOM 704 O O . GLY A 1 89 ? -5.892 -9.676 1.627 1.00 90.00 89 GLY A O 1
ATOM 705 N N . ILE A 1 90 ? -7.299 -7.928 1.470 1.00 90.56 90 ILE A N 1
ATOM 706 C CA . ILE A 1 90 ? -7.442 -7.969 0.007 1.00 90.56 90 ILE A CA 1
ATOM 707 C C . ILE A 1 90 ? -6.102 -7.680 -0.673 1.00 90.56 90 ILE A C 1
ATOM 709 O O . ILE A 1 90 ? -5.723 -8.411 -1.588 1.00 90.56 90 ILE A O 1
ATOM 713 N N . LEU A 1 91 ? -5.370 -6.657 -0.221 1.00 92.00 91 LEU A N 1
ATOM 714 C CA . LEU A 1 91 ? -4.049 -6.336 -0.759 1.00 92.00 91 LEU A CA 1
ATOM 715 C C . LEU A 1 91 ? -3.085 -7.513 -0.591 1.00 92.00 91 LEU A C 1
ATOM 717 O O . LEU A 1 91 ? -2.468 -7.921 -1.571 1.00 92.00 91 LEU A O 1
ATOM 721 N N . MET A 1 92 ? -2.982 -8.069 0.621 1.00 91.69 92 MET A N 1
ATOM 722 C CA . MET A 1 92 ? -2.072 -9.178 0.929 1.00 91.69 92 MET A CA 1
ATOM 723 C C . MET A 1 92 ? -2.394 -10.425 0.105 1.00 91.69 92 MET A C 1
ATOM 725 O O . MET A 1 92 ? -1.483 -11.055 -0.430 1.00 91.69 92 MET A O 1
ATOM 729 N N . ASN A 1 93 ? -3.683 -10.727 -0.075 1.00 90.62 93 ASN A N 1
ATOM 730 C CA . ASN A 1 93 ? -4.133 -11.797 -0.961 1.00 90.62 93 ASN A CA 1
ATOM 731 C C . ASN A 1 93 ? -3.728 -11.522 -2.417 1.00 90.62 93 ASN A C 1
ATOM 733 O O . ASN A 1 93 ? -3.143 -12.383 -3.064 1.00 90.62 93 ASN A O 1
ATOM 737 N N . ALA A 1 94 ? -3.949 -10.304 -2.916 1.00 89.94 94 ALA A N 1
ATOM 738 C CA . ALA A 1 94 ? -3.651 -9.965 -4.304 1.00 89.94 94 ALA A CA 1
ATOM 739 C C . ALA A 1 94 ? -2.158 -10.052 -4.662 1.00 89.94 94 ALA A C 1
ATOM 741 O O . ALA A 1 94 ? -1.820 -10.331 -5.813 1.00 89.94 94 ALA A O 1
ATOM 742 N N . ILE A 1 95 ? -1.264 -9.825 -3.695 1.00 90.56 95 ILE A N 1
ATOM 743 C CA . ILE A 1 95 ? 0.184 -9.983 -3.884 1.00 90.56 95 ILE A CA 1
ATOM 744 C C . ILE A 1 95 ? 0.701 -11.377 -3.502 1.00 90.56 95 ILE A C 1
ATOM 746 O O . ILE A 1 95 ? 1.910 -11.598 -3.580 1.00 90.56 95 ILE A O 1
ATOM 750 N N . ASP A 1 96 ? -0.182 -12.309 -3.134 1.00 88.81 96 ASP A N 1
ATOM 751 C CA . ASP A 1 96 ? 0.146 -13.655 -2.650 1.00 88.81 96 ASP A CA 1
ATOM 752 C C . ASP A 1 96 ? 1.102 -13.631 -1.437 1.00 88.81 96 ASP A C 1
ATOM 754 O O . ASP A 1 96 ? 2.028 -14.440 -1.334 1.00 88.81 96 ASP A O 1
ATOM 758 N N . TRP A 1 97 ? 0.922 -12.668 -0.523 1.00 85.94 97 TRP A N 1
ATOM 759 C CA . TRP A 1 97 ? 1.762 -12.537 0.668 1.00 85.94 97 TRP A CA 1
ATOM 760 C C . TRP A 1 97 ? 1.062 -13.117 1.904 1.00 85.94 97 TRP A C 1
ATOM 762 O O . TRP A 1 97 ? -0.039 -12.680 2.239 1.00 85.94 97 TRP A O 1
ATOM 772 N N . PRO A 1 98 ? 1.686 -14.068 2.624 1.00 73.38 98 PRO A N 1
ATOM 773 C CA . PRO A 1 98 ? 0.995 -14.927 3.589 1.00 73.38 98 PRO A CA 1
ATOM 774 C C . PRO A 1 98 ? 0.667 -14.258 4.932 1.00 73.38 98 PRO A C 1
ATOM 776 O O . PRO A 1 98 ? 0.301 -14.955 5.868 1.00 73.38 98 PRO A O 1
ATOM 779 N N . ILE A 1 99 ? 0.818 -12.937 5.058 1.00 69.62 99 ILE A N 1
ATOM 780 C CA . ILE A 1 99 ? 0.672 -12.243 6.341 1.00 69.62 99 ILE A CA 1
ATOM 781 C C . ILE A 1 99 ? -0.707 -11.591 6.450 1.00 69.62 99 ILE A C 1
ATOM 783 O O . ILE A 1 99 ? -1.128 -10.841 5.570 1.00 69.62 99 ILE A O 1
ATOM 787 N N . SER A 1 100 ? -1.378 -11.829 7.575 1.00 67.00 100 SER A N 1
ATOM 788 C CA . SER A 1 100 ? -2.651 -11.212 7.948 1.00 67.00 100 SER A CA 1
ATOM 789 C C . SER A 1 100 ? -2.470 -10.036 8.916 1.00 67.00 100 SER A C 1
ATOM 791 O O . SER A 1 100 ? -1.509 -9.977 9.680 1.00 67.00 100 SER A O 1
ATOM 793 N N . PHE A 1 101 ? -3.433 -9.106 8.948 1.00 64.06 101 PHE A N 1
ATOM 794 C CA . PHE A 1 101 ? -3.391 -7.969 9.882 1.00 64.06 101 PHE A CA 1
ATOM 795 C C . PHE A 1 101 ? -3.323 -8.418 11.355 1.00 64.06 101 PHE A C 1
ATOM 797 O O . PHE A 1 101 ? -2.666 -7.780 12.175 1.00 64.06 101 PHE A O 1
ATOM 804 N N . SER A 1 102 ? -3.986 -9.531 11.691 1.00 63.34 102 SER A N 1
ATOM 805 C CA . SER A 1 102 ? -3.993 -10.135 13.028 1.00 63.34 102 SER A CA 1
ATOM 806 C C . SER A 1 102 ? -2.603 -10.538 13.507 1.00 63.34 102 SER A C 1
ATOM 808 O O . SER A 1 102 ? -2.251 -10.213 14.636 1.00 63.34 102 SER A O 1
ATOM 810 N N . GLU A 1 103 ? -1.806 -11.180 12.650 1.00 59.56 103 GLU A N 1
ATOM 811 C CA . GLU A 1 103 ? -0.461 -11.654 13.004 1.00 59.56 103 GLU A CA 1
ATOM 812 C C . GLU A 1 103 ? 0.506 -10.500 13.264 1.00 59.56 103 GLU A C 1
ATOM 814 O O . GLU A 1 103 ? 1.390 -10.613 14.111 1.00 59.56 103 GLU A O 1
ATOM 819 N N . ILE A 1 104 ? 0.325 -9.371 12.574 1.00 55.06 104 ILE A N 1
ATOM 820 C CA . ILE A 1 104 ? 1.189 -8.208 12.777 1.00 55.06 104 ILE A CA 1
ATOM 821 C C . ILE A 1 104 ? 0.708 -7.336 13.948 1.00 55.06 104 ILE A C 1
ATOM 823 O O . ILE A 1 104 ? 1.530 -6.786 14.675 1.00 55.06 104 ILE A O 1
ATOM 827 N N . SER A 1 105 ? -0.602 -7.261 14.215 1.00 55.53 105 SER A N 1
ATOM 828 C CA . SER A 1 105 ? -1.130 -6.523 15.378 1.00 55.53 105 SER A CA 1
ATOM 829 C C . SER A 1 105 ? -0.703 -7.104 16.732 1.00 55.53 105 SER A C 1
ATOM 831 O O . SER A 1 105 ? -0.696 -6.389 17.726 1.00 55.53 105 SER A O 1
ATOM 833 N N . THR A 1 106 ? -0.324 -8.384 16.778 1.00 50.03 106 THR A N 1
ATOM 834 C CA . THR A 1 106 ? 0.216 -9.043 17.978 1.00 50.03 106 THR A CA 1
ATOM 835 C C . THR A 1 106 ? 1.721 -8.839 18.175 1.00 50.03 106 THR A C 1
ATOM 837 O O . THR A 1 106 ? 2.253 -9.263 19.197 1.00 50.03 106 THR A O 1
ATOM 840 N N . LEU A 1 107 ? 2.420 -8.238 17.203 1.00 44.12 107 LEU A N 1
ATOM 841 C CA . LEU A 1 107 ? 3.874 -8.027 17.228 1.00 44.12 107 LEU A CA 1
ATOM 842 C C . LEU A 1 107 ? 4.289 -6.611 17.683 1.00 44.12 107 LEU A C 1
ATOM 844 O O . LEU A 1 107 ? 5.489 -6.330 17.702 1.00 44.12 107 LEU A O 1
ATOM 848 N N . SER A 1 108 ? 3.341 -5.732 18.041 1.00 40.16 108 SER A N 1
ATOM 849 C CA . SER A 1 108 ? 3.605 -4.414 18.653 1.00 40.16 108 SER A CA 1
ATOM 850 C C . SER A 1 108 ? 3.374 -4.432 20.155 1.00 40.16 108 SER A C 1
ATOM 852 O O . SER A 1 108 ? 4.196 -3.831 20.877 1.00 40.16 108 SER A O 1
#